Protein AF-A0A2V6LWR6-F1 (afdb_monomer_lite)

Radius of gyration: 19.32 Å; chains: 1; bounding box: 66×45×44 Å

Secondary structure (DSSP, 8-state):
------------SS-THHHHHHH--S-SS-HHHHHHHHSTT---EEEE-S-HHHHHHHHHHHHHH-GGGTTS-PPPSS-----HHHHHHHHHHHHHHHHHHHHHHHHTT---EEEEHHHHHHSHHHHHHHHHHHTT-PPPTTPPPPPPSS----SSHHHHHHHHHHHHHHSS----

pLDDT: mean 72.19, std 21.59, range [22.05, 94.31]

Foldseek 3Di:
DDPPPPCPPPPDDDPCCVVVVVVDPDDPAAPVRVVCVVPVLDAAEAEDEPPLLLQLLVVQQCVQQVVPCPPPPDGTPDDRDQDLVSSVVSSVVSVVVVVVVVVVCVSVVHDHRYHYPVVCVVCVPVVVVVVCVVSVNDDDPPDDDDPDPDDDPCDPPSVVSSVVSVVVVVPDPPDD

Structure (mmCIF, N/CA/C/O backbone):
data_AF-A0A2V6LWR6-F1
#
_entry.id   AF-A0A2V6LWR6-F1
#
loop_
_atom_site.group_PDB
_atom_site.id
_atom_site.type_symbol
_atom_site.label_atom_id
_atom_site.label_alt_id
_atom_site.label_comp_id
_atom_site.label_asym_id
_atom_site.label_entity_id
_atom_site.label_seq_id
_atom_site.pdbx_PDB_ins_code
_atom_site.Cartn_x
_atom_site.Cartn_y
_atom_site.Cartn_z
_atom_site.occupancy
_atom_site.B_iso_or_equiv
_atom_site.auth_seq_id
_atom_site.auth_comp_id
_atom_site.auth_asym_id
_atom_site.auth_atom_id
_atom_site.pdbx_PDB_model_num
ATOM 1 N N . MET A 1 1 ? -33.904 4.851 4.534 1.00 30.19 1 MET A N 1
ATOM 2 C CA . MET A 1 1 ? -33.093 3.613 4.573 1.00 30.19 1 MET A CA 1
ATOM 3 C C . MET A 1 1 ? -31.628 4.005 4.380 1.00 30.19 1 MET A C 1
ATOM 5 O O . MET A 1 1 ? -31.250 4.414 3.289 1.00 30.19 1 MET A O 1
ATOM 9 N N . ARG A 1 2 ? -30.854 4.073 5.472 1.00 24.84 2 ARG A N 1
ATOM 10 C CA . ARG A 1 2 ? -29.505 4.668 5.492 1.00 24.84 2 ARG A CA 1
ATOM 11 C C . ARG A 1 2 ? -28.523 3.751 4.753 1.00 24.84 2 ARG A C 1
ATOM 13 O O . ARG A 1 2 ? -28.304 2.621 5.176 1.00 24.84 2 ARG A O 1
ATOM 20 N N . ARG A 1 3 ? -27.968 4.229 3.636 1.00 24.16 3 ARG A N 1
ATOM 21 C CA . ARG A 1 3 ? -26.888 3.559 2.900 1.00 24.16 3 ARG A CA 1
ATOM 22 C C . ARG A 1 3 ? -25.625 3.606 3.764 1.00 24.16 3 ARG A C 1
ATOM 24 O O . ARG A 1 3 ? -24.989 4.649 3.868 1.00 24.16 3 ARG A O 1
ATOM 31 N N . ASN A 1 4 ? -25.293 2.485 4.403 1.00 23.95 4 ASN A N 1
ATOM 32 C CA . ASN A 1 4 ? -23.988 2.247 5.020 1.00 23.95 4 ASN A CA 1
ATOM 33 C C . ASN A 1 4 ? -22.945 2.098 3.905 1.00 23.95 4 ASN A C 1
ATOM 35 O O . ASN A 1 4 ? -22.565 0.992 3.526 1.00 23.95 4 ASN A O 1
ATOM 39 N N . THR A 1 5 ? -22.509 3.219 3.339 1.00 22.05 5 THR A N 1
ATOM 40 C CA . THR A 1 5 ? -21.360 3.245 2.439 1.00 22.05 5 THR A CA 1
ATOM 41 C C . THR A 1 5 ? -20.109 3.188 3.307 1.00 22.05 5 THR A C 1
ATOM 43 O O . THR A 1 5 ? -19.610 4.208 3.776 1.00 22.05 5 THR A O 1
ATOM 46 N N . LEU A 1 6 ? -19.632 1.972 3.572 1.00 24.34 6 LEU A N 1
ATOM 47 C CA . LEU A 1 6 ? -18.279 1.724 4.061 1.00 24.34 6 LEU A CA 1
ATOM 48 C C . LEU A 1 6 ? -17.300 2.216 2.989 1.00 24.34 6 LEU A C 1
ATOM 50 O O . LEU A 1 6 ? -16.943 1.485 2.068 1.00 24.34 6 LEU A O 1
ATOM 54 N N . SER A 1 7 ? -16.899 3.482 3.089 1.00 22.42 7 SER A N 1
ATOM 55 C CA . SER A 1 7 ? -15.758 4.028 2.358 1.00 22.42 7 SER A CA 1
ATOM 56 C C . SER A 1 7 ? -14.487 3.396 2.917 1.00 22.42 7 SER A C 1
ATOM 58 O O . SER A 1 7 ? -13.790 3.980 3.740 1.00 22.42 7 SER A O 1
ATOM 60 N N . ILE A 1 8 ? -14.185 2.172 2.483 1.00 28.00 8 ILE A N 1
ATOM 61 C CA . ILE A 1 8 ? -12.840 1.609 2.594 1.00 28.00 8 ILE A CA 1
ATOM 62 C C . ILE A 1 8 ? -11.998 2.391 1.587 1.00 28.00 8 ILE A C 1
ATOM 64 O O . ILE A 1 8 ? -11.953 2.082 0.395 1.00 28.00 8 ILE A O 1
ATOM 68 N N . LEU A 1 9 ? -11.410 3.488 2.062 1.00 25.48 9 LEU A N 1
ATOM 69 C CA . LEU A 1 9 ? -10.485 4.306 1.298 1.00 25.48 9 LEU A CA 1
ATOM 70 C C . LEU A 1 9 ? -9.192 3.501 1.122 1.00 25.48 9 LEU A C 1
ATOM 72 O O . LEU A 1 9 ? -8.262 3.593 1.918 1.00 25.48 9 LEU A O 1
ATOM 76 N N . LEU A 1 10 ? -9.142 2.679 0.073 1.00 27.55 10 LEU A N 1
ATOM 77 C CA . LEU A 1 10 ? -7.905 2.088 -0.420 1.00 27.55 10 LEU A CA 1
ATOM 78 C C . LEU A 1 10 ? -7.085 3.220 -1.054 1.00 27.55 10 LEU A C 1
ATOM 80 O O . LEU A 1 10 ? -7.133 3.458 -2.260 1.00 27.55 10 LEU A O 1
ATOM 84 N N . MET A 1 11 ? -6.398 3.986 -0.210 1.00 27.36 11 MET A N 1
ATOM 85 C CA . MET A 1 11 ? -5.597 5.127 -0.623 1.00 27.36 11 MET A CA 1
ATOM 86 C C . MET A 1 11 ? -4.271 4.657 -1.214 1.00 27.36 11 MET A C 1
ATOM 88 O O . MET A 1 11 ? -3.213 4.758 -0.598 1.00 27.36 11 MET A O 1
ATOM 92 N N . ILE A 1 12 ? -4.322 4.123 -2.429 1.00 33.31 12 ILE A N 1
ATOM 93 C CA . ILE A 1 12 ? -3.117 3.892 -3.214 1.00 33.31 12 ILE A CA 1
ATOM 94 C C . ILE A 1 12 ? -2.887 5.151 -4.051 1.00 33.31 12 ILE A C 1
ATOM 96 O O . ILE A 1 12 ? -3.562 5.402 -5.043 1.00 33.31 12 ILE A O 1
ATOM 100 N N . MET A 1 13 ? -1.916 5.943 -3.599 1.00 32.25 13 MET A N 1
ATOM 101 C CA . MET A 1 13 ? -1.190 6.949 -4.376 1.00 32.25 13 MET A CA 1
ATOM 102 C C . MET A 1 13 ? -1.959 8.132 -4.987 1.00 32.25 13 MET A C 1
ATOM 104 O O . MET A 1 13 ? -1.931 8.387 -6.191 1.00 32.25 13 MET A O 1
ATOM 108 N N . ARG A 1 14 ? -2.433 9.019 -4.120 1.00 27.62 14 ARG A N 1
ATOM 109 C CA . ARG A 1 14 ? -2.170 10.450 -4.333 1.00 27.62 14 ARG A CA 1
ATOM 110 C C . ARG A 1 14 ? -1.252 10.931 -3.215 1.00 27.62 14 ARG A C 1
ATOM 112 O O . ARG A 1 14 ? -1.400 10.413 -2.108 1.00 27.62 14 ARG A O 1
ATOM 119 N N . PRO A 1 15 ? -0.332 11.884 -3.455 1.00 34.59 15 PRO A N 1
ATOM 120 C CA . PRO A 1 15 ? 0.335 12.563 -2.358 1.00 34.59 15 PRO A CA 1
ATOM 121 C C . PRO A 1 15 ? -0.760 13.249 -1.541 1.00 34.59 15 PRO A C 1
ATOM 123 O O . PRO A 1 15 ? -1.332 14.261 -1.944 1.00 34.59 15 PRO A O 1
ATOM 126 N N . MET A 1 16 ? -1.112 12.642 -0.408 1.00 39.03 16 MET A N 1
ATOM 127 C CA . MET A 1 16 ? -2.104 13.197 0.504 1.00 39.03 16 MET A CA 1
ATOM 128 C C . MET A 1 16 ? -1.568 14.441 1.213 1.00 39.03 16 MET A C 1
ATOM 130 O O . MET A 1 16 ? -2.316 15.055 1.953 1.00 39.03 16 MET A O 1
ATOM 134 N N . SER A 1 17 ? -0.317 14.852 0.962 1.00 37.97 17 SER A N 1
ATOM 135 C CA . SER A 1 17 ? 0.239 16.106 1.471 1.00 37.97 17 SER A CA 1
ATOM 136 C C . SER A 1 17 ? -0.625 17.304 1.080 1.00 37.97 17 SER A C 1
ATOM 138 O O . SER A 1 17 ? -0.927 18.123 1.933 1.00 37.97 17 SER A O 1
ATOM 140 N N . ALA A 1 18 ? -1.115 17.368 -0.161 1.00 33.22 18 ALA A N 1
ATOM 141 C CA . ALA A 1 18 ? -1.921 18.500 -0.620 1.00 33.22 18 ALA A CA 1
ATOM 142 C C . ALA A 1 18 ? -3.350 18.501 -0.043 1.00 33.22 18 ALA A C 1
ATOM 144 O O . ALA A 1 18 ? -3.876 19.556 0.288 1.00 33.22 18 ALA A O 1
ATOM 145 N N . VAL A 1 19 ? -3.978 17.330 0.116 1.00 37.53 19 VAL A N 1
ATOM 146 C CA . VAL A 1 19 ? -5.352 17.234 0.656 1.00 37.53 19 VAL A CA 1
ATOM 147 C C . VAL A 1 19 ? -5.362 17.409 2.172 1.00 37.53 19 VAL A C 1
ATOM 149 O O . VAL A 1 19 ? -6.293 17.991 2.717 1.00 37.53 19 VAL A O 1
ATOM 152 N N . LEU A 1 20 ? -4.304 16.956 2.843 1.00 40.34 20 LEU A N 1
ATOM 153 C CA . LEU A 1 20 ? -4.114 17.183 4.266 1.00 40.34 20 LEU A CA 1
ATOM 154 C C . LEU A 1 20 ? -3.748 18.647 4.538 1.00 40.34 20 LEU A C 1
ATOM 156 O O . LEU A 1 20 ? -4.438 19.290 5.313 1.00 40.34 20 LEU A O 1
ATOM 160 N N . SER A 1 21 ? -2.762 19.232 3.849 1.00 40.34 21 SER A N 1
ATOM 161 C CA . SER A 1 21 ? -2.373 20.632 4.099 1.00 40.34 21 SER A CA 1
ATOM 162 C C . SER A 1 21 ? -3.499 21.642 3.862 1.00 40.34 21 SER A C 1
ATOM 164 O O . SER A 1 21 ? -3.531 22.657 4.545 1.00 40.34 21 SER A O 1
ATOM 166 N N . ILE A 1 22 ? -4.433 21.372 2.942 1.00 39.75 22 ILE A N 1
ATOM 167 C CA . ILE A 1 22 ? -5.580 22.261 2.683 1.00 39.75 22 ILE A CA 1
ATOM 168 C C . ILE A 1 22 ? -6.681 22.113 3.753 1.00 39.75 22 ILE A C 1
ATOM 170 O O . ILE A 1 22 ? -7.420 23.061 3.994 1.00 39.75 22 ILE A O 1
ATOM 174 N N . ALA A 1 23 ? -6.775 20.965 4.434 1.00 41.88 23 ALA A N 1
ATOM 175 C CA . ALA A 1 23 ? -7.727 20.743 5.530 1.00 41.88 23 ALA A CA 1
ATOM 176 C C . ALA A 1 23 ? -7.174 21.126 6.921 1.00 41.88 23 ALA A C 1
ATOM 178 O O . ALA A 1 23 ? -7.906 21.055 7.906 1.00 41.88 23 ALA A O 1
ATOM 179 N N . PHE A 1 24 ? -5.898 21.518 7.006 1.00 49.19 24 PHE A N 1
ATOM 180 C CA . PHE A 1 24 ? -5.142 21.705 8.250 1.00 49.19 24 PHE A CA 1
ATOM 181 C C . PHE A 1 24 ? -4.664 23.146 8.471 1.00 49.19 24 PHE A C 1
ATOM 183 O O . PHE A 1 24 ? -3.535 23.375 8.907 1.00 49.19 24 PHE A O 1
ATOM 190 N N . SER A 1 25 ? -5.514 24.133 8.188 1.00 37.31 25 SER A N 1
ATOM 191 C CA . SER A 1 25 ? -5.288 25.498 8.669 1.00 37.31 25 SER A CA 1
ATOM 192 C C . SER A 1 25 ? -5.912 25.681 10.056 1.00 37.31 25 SER A C 1
ATOM 194 O O . SER A 1 25 ? -7.129 25.782 10.188 1.00 37.31 25 SER A O 1
ATOM 196 N N . ASP A 1 26 ? -5.038 25.708 11.059 1.00 49.75 26 ASP A N 1
ATOM 197 C CA . ASP A 1 26 ? -5.112 26.523 12.278 1.00 49.75 26 ASP A CA 1
ATOM 198 C C . ASP A 1 26 ? -6.448 26.552 13.045 1.00 49.75 26 ASP A C 1
ATOM 200 O O . ASP A 1 26 ? -7.231 27.491 12.958 1.00 49.75 26 ASP A O 1
ATOM 204 N N . THR A 1 27 ? -6.688 25.528 13.862 1.00 48.78 27 THR A N 1
ATOM 205 C CA . THR A 1 27 ? -7.528 25.629 15.066 1.00 48.78 27 THR A CA 1
ATOM 206 C C . THR A 1 27 ? -6.969 24.655 16.103 1.00 48.78 27 THR A C 1
ATOM 208 O O . THR A 1 27 ? -6.487 23.591 15.732 1.00 48.78 27 THR A O 1
ATOM 211 N N . GLY A 1 28 ? -7.004 24.989 17.398 1.00 57.84 28 GLY A N 1
ATOM 212 C CA . GLY A 1 28 ? -6.447 24.191 18.511 1.00 57.84 28 GLY A CA 1
ATOM 213 C C . GLY A 1 28 ? -7.095 22.816 18.766 1.00 57.84 28 GLY A C 1
ATOM 214 O O . GLY A 1 28 ? -7.131 22.355 19.901 1.00 57.84 28 GLY A O 1
ATOM 215 N N . THR A 1 29 ? -7.638 22.179 17.730 1.00 62.50 29 THR A N 1
ATOM 216 C CA . THR A 1 29 ? -8.262 20.854 17.715 1.00 62.50 29 THR A CA 1
ATOM 217 C C . THR A 1 29 ? -7.277 19.860 17.100 1.00 62.50 29 THR A C 1
ATOM 219 O O . THR A 1 29 ? -6.710 20.136 16.045 1.00 62.50 29 THR A O 1
ATOM 222 N N . SER A 1 30 ? -7.043 18.710 17.740 1.00 79.75 30 SER A N 1
ATOM 223 C CA . SER A 1 30 ? -6.083 17.732 17.213 1.00 79.75 30 SER A CA 1
ATOM 224 C C . SER A 1 30 ? -6.568 17.130 15.881 1.00 79.75 30 SER A C 1
ATOM 226 O O . SER A 1 30 ? -7.773 16.968 15.676 1.00 79.75 30 SER A O 1
ATOM 228 N N . ASP A 1 31 ? -5.648 16.740 14.982 1.00 77.56 31 ASP A N 1
ATOM 229 C CA . ASP A 1 31 ? -5.970 16.048 13.712 1.00 77.56 31 ASP A CA 1
ATOM 230 C C . ASP A 1 31 ? -6.962 14.886 13.922 1.00 77.56 31 ASP A C 1
ATOM 232 O O . ASP A 1 31 ? -7.849 14.629 13.105 1.00 77.56 31 ASP A O 1
ATOM 236 N N . LEU A 1 32 ? -6.809 14.172 15.040 1.00 81.75 32 LEU A N 1
ATOM 237 C CA . LEU A 1 32 ? -7.648 13.040 15.407 1.00 81.75 32 LEU A CA 1
ATOM 238 C C . LEU A 1 32 ? -9.083 13.460 15.742 1.00 81.75 32 LEU A C 1
ATOM 240 O O . LEU A 1 32 ? -10.018 12.746 15.379 1.00 81.75 32 LEU A O 1
ATOM 244 N N . ASP A 1 33 ? -9.268 14.598 16.406 1.00 83.06 33 ASP A N 1
ATOM 245 C CA . ASP A 1 33 ? -10.590 15.110 16.768 1.00 83.06 33 ASP A CA 1
ATOM 246 C C . ASP A 1 33 ? -11.362 15.550 15.522 1.00 83.06 33 ASP A C 1
ATOM 248 O O . ASP A 1 33 ? -12.532 15.198 15.366 1.00 83.06 33 ASP A O 1
ATOM 252 N N . LEU A 1 34 ? -10.692 16.213 14.573 1.00 83.88 34 LEU A N 1
ATOM 253 C CA . LEU A 1 34 ? -11.282 16.547 13.271 1.00 83.88 34 LEU A CA 1
ATOM 254 C C . LEU A 1 34 ? -11.754 15.288 12.532 1.00 83.88 34 LEU A C 1
ATOM 256 O O . LEU A 1 34 ? -12.889 15.220 12.053 1.00 83.88 34 LEU A O 1
ATOM 260 N N . LEU A 1 35 ? -10.906 14.258 12.481 1.00 83.06 35 LEU A N 1
ATOM 261 C CA . LEU A 1 35 ? -11.240 13.000 11.819 1.00 83.06 35 LEU A CA 1
ATOM 262 C C . LEU A 1 35 ? -12.372 12.245 12.530 1.00 83.06 35 LEU A C 1
ATOM 264 O O . LEU A 1 35 ? -13.233 11.670 11.865 1.00 83.06 35 LEU A O 1
ATOM 268 N N . ARG A 1 36 ? -12.411 12.256 13.866 1.00 84.38 36 ARG A N 1
ATOM 269 C CA . ARG A 1 36 ? -13.486 11.628 14.652 1.00 84.38 36 ARG A CA 1
ATOM 270 C C . ARG A 1 36 ? -14.818 12.358 14.511 1.00 84.38 36 ARG A C 1
ATOM 272 O O . ARG A 1 36 ? -15.851 11.692 14.456 1.00 84.38 36 ARG A O 1
ATOM 279 N N . ASN A 1 37 ? -14.793 13.684 14.397 1.00 82.69 37 ASN A N 1
ATOM 280 C CA . ASN A 1 37 ? -15.986 14.490 14.138 1.00 82.69 37 ASN A CA 1
ATOM 281 C C . ASN A 1 37 ? -16.581 14.177 12.758 1.00 82.69 37 ASN A C 1
ATOM 283 O O . ASN A 1 37 ? -17.796 14.041 12.625 1.00 82.69 37 ASN A O 1
ATOM 287 N N . ALA A 1 38 ? -15.731 14.007 11.741 1.00 83.12 38 ALA A N 1
ATOM 288 C CA . ALA A 1 38 ? -16.169 13.647 10.393 1.00 83.12 38 ALA A CA 1
ATOM 289 C C . ALA A 1 38 ? -16.616 12.176 10.274 1.00 83.12 38 ALA A C 1
ATOM 291 O O . ALA A 1 38 ? -17.560 11.869 9.543 1.00 83.12 38 ALA A O 1
ATOM 292 N N . PHE A 1 39 ? -15.957 11.263 10.994 1.00 82.62 39 PHE A N 1
ATOM 293 C CA . PHE A 1 39 ? -16.193 9.821 10.914 1.00 82.62 39 PHE A CA 1
ATOM 294 C C . PHE A 1 39 ? -16.457 9.217 12.302 1.00 82.62 39 PHE A C 1
ATOM 296 O O . PHE A 1 39 ? -15.548 8.679 12.944 1.00 82.62 39 PHE A O 1
ATOM 303 N N . PRO A 1 40 ? -17.718 9.233 12.768 1.00 74.94 40 PRO A N 1
ATOM 304 C CA . PRO A 1 40 ? -18.092 8.579 14.014 1.00 74.94 40 PRO A CA 1
ATOM 305 C C . PRO A 1 40 ? -17.797 7.072 13.936 1.00 74.94 40 PRO A C 1
ATOM 307 O O . PRO A 1 40 ? -18.357 6.370 13.090 1.00 74.94 40 PRO A O 1
ATOM 310 N N . ARG A 1 41 ? -16.946 6.567 14.844 1.00 84.69 41 ARG A N 1
ATOM 311 C CA . ARG A 1 41 ? -16.349 5.205 14.852 1.00 84.69 41 ARG A CA 1
ATOM 312 C C . ARG A 1 41 ? -15.200 4.991 13.858 1.00 84.69 41 ARG A C 1
ATOM 314 O O . ARG A 1 41 ? -15.030 3.895 13.331 1.00 84.69 41 ARG A O 1
ATOM 321 N N . LEU A 1 42 ? -14.400 6.026 13.617 1.00 86.50 42 LEU A N 1
ATOM 322 C CA . LEU A 1 42 ? -13.168 5.915 12.845 1.00 86.50 42 LEU A CA 1
ATOM 323 C C . LEU A 1 42 ? -12.247 4.820 13.398 1.00 86.50 42 LEU A C 1
ATOM 325 O O . LEU A 1 42 ? -11.856 4.840 14.566 1.00 86.50 42 LEU A O 1
ATOM 329 N N . GLN A 1 43 ? -11.858 3.906 12.519 1.00 89.94 43 GLN A N 1
ATOM 330 C CA . GLN A 1 43 ? -10.821 2.915 12.759 1.00 89.94 43 GLN A CA 1
ATOM 331 C C . GLN A 1 43 ? -9.847 2.943 11.587 1.00 89.94 43 GLN A C 1
ATOM 333 O O . GLN A 1 43 ? -10.245 3.155 10.441 1.00 89.94 43 GLN A O 1
ATOM 338 N N . PHE A 1 44 ? -8.568 2.722 11.873 1.00 91.31 44 PHE A N 1
ATOM 339 C CA . PHE A 1 44 ? -7.520 2.771 10.865 1.00 91.31 44 PHE A CA 1
ATOM 340 C C . PHE A 1 44 ? -7.076 1.362 10.498 1.00 91.31 44 PHE A C 1
ATOM 342 O O . PHE A 1 44 ? -6.695 0.574 11.360 1.00 91.31 44 PHE A O 1
ATOM 349 N N . VAL A 1 45 ? -7.094 1.072 9.201 1.00 91.81 45 VAL A N 1
ATOM 350 C CA . VAL A 1 45 ? -6.510 -0.133 8.614 1.00 91.81 45 VAL A CA 1
ATOM 351 C C . VAL A 1 45 ? -5.383 0.320 7.699 1.00 91.81 45 VAL A C 1
ATOM 353 O O . VAL A 1 45 ? -5.606 1.122 6.794 1.00 91.81 45 VAL A O 1
ATOM 356 N N . HIS A 1 46 ? -4.172 -0.175 7.933 1.00 91.12 46 HIS A N 1
ATOM 357 C CA . HIS A 1 46 ? -2.987 0.212 7.178 1.00 91.12 46 HIS A CA 1
ATOM 358 C C . HIS A 1 46 ? -2.415 -0.994 6.431 1.00 91.12 46 HIS A C 1
ATOM 360 O O . HIS A 1 46 ? -1.864 -1.917 7.033 1.00 91.12 46 HIS A O 1
ATOM 366 N N . VAL A 1 47 ? -2.537 -0.973 5.103 1.00 88.75 47 VAL A N 1
ATOM 367 C CA . VAL A 1 47 ? -1.922 -1.973 4.226 1.00 88.75 47 VAL A CA 1
ATOM 368 C C . VAL A 1 47 ? -0.517 -1.512 3.865 1.00 88.75 47 VAL A C 1
ATOM 370 O O . VAL A 1 47 ? -0.345 -0.444 3.282 1.00 88.75 47 VAL A O 1
ATOM 373 N N . PHE A 1 48 ? 0.480 -2.337 4.161 1.00 86.56 48 PHE A N 1
ATOM 374 C CA . PHE A 1 48 ? 1.868 -2.084 3.799 1.00 86.56 48 PHE A CA 1
ATOM 375 C C . PHE A 1 48 ? 2.437 -3.268 3.023 1.00 86.56 48 PHE A C 1
ATOM 377 O O . PHE A 1 48 ? 1.967 -4.400 3.131 1.00 86.56 48 PHE A O 1
ATOM 384 N N . ARG A 1 49 ? 3.462 -3.006 2.215 1.00 86.56 49 ARG A N 1
ATOM 385 C CA . ARG A 1 49 ? 4.116 -4.018 1.386 1.00 86.56 49 ARG A CA 1
ATOM 386 C C . ARG A 1 49 ? 5.557 -4.195 1.831 1.00 86.56 49 ARG A C 1
ATOM 388 O O . ARG A 1 49 ? 6.247 -3.195 2.041 1.00 86.56 49 ARG A O 1
ATOM 395 N N . ARG A 1 50 ? 6.014 -5.439 1.986 1.00 88.31 50 ARG A N 1
ATOM 396 C CA . ARG A 1 50 ? 7.399 -5.714 2.405 1.00 88.31 50 ARG A CA 1
ATOM 397 C C . ARG A 1 50 ? 8.368 -5.639 1.237 1.00 88.31 50 ARG A C 1
ATOM 399 O O . ARG A 1 50 ? 9.442 -5.064 1.389 1.00 88.31 50 ARG A O 1
ATOM 406 N N . ASN A 1 51 ? 7.987 -6.158 0.069 1.00 87.00 51 ASN A N 1
ATOM 407 C CA . ASN A 1 51 ? 8.834 -6.048 -1.115 1.00 87.00 51 ASN A CA 1
ATOM 408 C C . ASN A 1 51 ? 8.677 -4.655 -1.761 1.00 87.00 51 ASN A C 1
ATOM 410 O O . ASN A 1 51 ? 7.780 -4.420 -2.579 1.00 87.00 51 ASN A O 1
ATOM 414 N N . LYS A 1 52 ? 9.568 -3.732 -1.373 1.00 88.06 52 LYS A N 1
ATOM 415 C CA . LYS A 1 52 ? 9.589 -2.338 -1.848 1.00 88.06 52 LYS A CA 1
ATOM 416 C C . LYS A 1 52 ? 9.934 -2.223 -3.330 1.00 88.06 52 LYS A C 1
ATOM 418 O O . LYS A 1 52 ? 9.357 -1.389 -4.022 1.00 88.06 52 LYS A O 1
ATOM 423 N N . LEU A 1 53 ? 10.803 -3.096 -3.840 1.00 89.69 53 LEU A N 1
ATOM 424 C CA . LEU A 1 53 ? 11.165 -3.110 -5.255 1.00 89.69 53 LEU A CA 1
ATOM 425 C C . LEU A 1 53 ? 9.966 -3.486 -6.127 1.00 89.69 53 LEU A C 1
ATOM 427 O O . LEU A 1 53 ? 9.608 -2.746 -7.040 1.00 89.69 53 LEU A O 1
ATOM 431 N N . ARG A 1 54 ? 9.242 -4.554 -5.783 1.00 84.69 54 ARG A N 1
ATOM 432 C CA . ARG A 1 54 ? 8.000 -4.918 -6.482 1.00 84.69 54 ARG A CA 1
ATOM 433 C C . ARG A 1 54 ? 6.903 -3.868 -6.339 1.00 84.69 54 ARG A C 1
ATOM 435 O O . ARG A 1 54 ? 6.084 -3.725 -7.248 1.00 84.69 54 ARG A O 1
ATOM 442 N N . GLN A 1 55 ? 6.866 -3.135 -5.226 1.00 85.38 55 GLN A N 1
ATOM 443 C CA . GLN A 1 55 ? 5.977 -1.982 -5.075 1.00 85.38 55 GLN A CA 1
ATOM 444 C C . GLN A 1 55 ? 6.321 -0.884 -6.087 1.00 85.38 55 GLN A C 1
ATOM 446 O O . GLN A 1 55 ? 5.440 -0.436 -6.820 1.00 85.38 55 GLN A O 1
ATOM 451 N N . ALA A 1 56 ? 7.595 -0.503 -6.169 1.00 87.19 56 ALA A N 1
ATOM 452 C CA . ALA A 1 56 ? 8.076 0.521 -7.086 1.00 87.19 56 ALA A CA 1
ATOM 453 C C . ALA A 1 56 ? 7.914 0.120 -8.558 1.00 87.19 56 ALA A C 1
ATOM 455 O O . ALA A 1 56 ? 7.468 0.930 -9.362 1.00 87.19 56 ALA A O 1
ATOM 456 N N . LEU A 1 57 ? 8.178 -1.140 -8.909 1.00 86.25 57 LEU A N 1
ATOM 457 C CA . LEU A 1 57 ? 7.966 -1.674 -10.258 1.00 86.25 57 LEU A CA 1
ATOM 458 C C . LEU A 1 57 ? 6.492 -1.616 -10.672 1.00 86.25 57 LEU A C 1
ATOM 460 O O . LEU A 1 57 ? 6.160 -1.176 -11.772 1.00 86.25 57 LEU A O 1
ATOM 464 N N . SER A 1 58 ? 5.590 -2.025 -9.775 1.00 80.94 58 SER A N 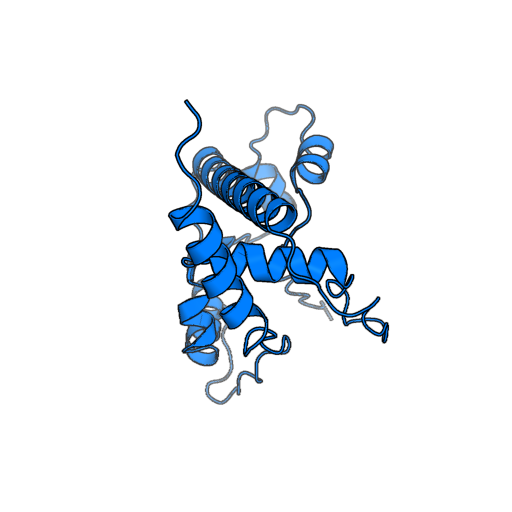1
ATOM 465 C CA . SER A 1 58 ? 4.146 -1.919 -10.002 1.00 80.94 58 SER A CA 1
ATOM 466 C C . SER A 1 58 ? 3.718 -0.464 -10.200 1.00 80.94 58 SER A C 1
ATOM 468 O O . SER A 1 58 ? 2.900 -0.173 -11.070 1.00 80.94 58 SER A O 1
ATOM 470 N N . LYS A 1 59 ? 4.285 0.447 -9.406 1.00 82.56 59 LYS A N 1
ATOM 471 C CA . LYS A 1 59 ? 4.031 1.884 -9.485 1.00 82.56 59 LYS A CA 1
ATOM 472 C C . LYS A 1 59 ? 4.524 2.481 -10.804 1.00 82.56 59 LYS A C 1
ATOM 474 O O . LYS A 1 59 ? 3.752 3.160 -11.472 1.00 82.56 59 LYS A O 1
ATOM 479 N N . ALA A 1 60 ? 5.756 2.180 -11.210 1.00 85.12 60 ALA A N 1
ATOM 480 C CA . ALA A 1 60 ? 6.345 2.638 -12.465 1.00 85.12 60 ALA A CA 1
ATOM 481 C C . ALA A 1 60 ? 5.490 2.220 -13.671 1.00 85.12 60 ALA A C 1
ATOM 483 O O . ALA A 1 60 ? 5.172 3.041 -14.528 1.00 85.12 60 ALA A O 1
ATOM 484 N N . ARG A 1 61 ? 5.022 0.965 -13.691 1.00 79.62 61 ARG A N 1
ATOM 485 C CA . ARG A 1 61 ? 4.104 0.474 -14.729 1.00 79.62 61 ARG A CA 1
ATOM 486 C C . ARG A 1 61 ? 2.786 1.239 -14.749 1.00 79.62 61 ARG A C 1
ATOM 488 O O . ARG A 1 61 ? 2.320 1.632 -15.817 1.00 79.62 61 ARG A O 1
ATOM 495 N N . ALA A 1 62 ? 2.180 1.453 -13.587 1.00 77.69 62 ALA A N 1
ATOM 496 C CA . ALA A 1 62 ? 0.908 2.158 -13.493 1.00 77.69 62 ALA A CA 1
ATOM 497 C C . ALA A 1 62 ? 1.036 3.641 -13.895 1.00 77.69 62 ALA A C 1
ATOM 499 O O . ALA A 1 62 ? 0.140 4.170 -14.547 1.00 77.69 62 ALA A O 1
ATOM 500 N N . VAL A 1 63 ? 2.161 4.298 -13.579 1.00 80.62 63 VAL A N 1
ATOM 501 C CA . VAL A 1 63 ? 2.486 5.661 -14.047 1.00 80.62 63 VAL A CA 1
ATOM 502 C C . VAL A 1 63 ? 2.546 5.731 -15.575 1.00 80.62 63 VAL A C 1
ATOM 504 O O . VAL A 1 63 ? 1.988 6.656 -16.153 1.00 80.62 63 VAL A O 1
ATOM 507 N N . GLN A 1 64 ? 3.171 4.752 -16.234 1.00 77.06 64 GLN A N 1
ATOM 508 C CA . GLN A 1 64 ? 3.302 4.746 -17.697 1.00 77.06 64 GLN A CA 1
ATOM 509 C C . GLN A 1 64 ? 1.990 4.430 -18.424 1.00 77.06 64 GLN A C 1
ATOM 511 O O . GLN A 1 64 ? 1.711 4.982 -19.480 1.00 77.06 64 GLN A O 1
ATOM 516 N N . THR A 1 65 ? 1.187 3.526 -17.868 1.00 69.44 65 THR A N 1
ATOM 517 C CA . THR A 1 65 ? 0.017 2.966 -18.565 1.00 69.44 65 THR A CA 1
ATOM 518 C C . THR A 1 65 ? -1.291 3.698 -18.262 1.00 69.44 65 THR A C 1
ATOM 520 O O . THR A 1 65 ? -2.315 3.386 -18.870 1.00 69.44 65 THR A O 1
ATOM 523 N N . ASP A 1 66 ? -1.271 4.644 -17.315 1.00 64.75 66 ASP A N 1
ATOM 524 C CA . ASP A 1 66 ? -2.451 5.310 -16.736 1.00 64.75 66 ASP A CA 1
ATOM 525 C C . ASP A 1 66 ? -3.499 4.311 -16.1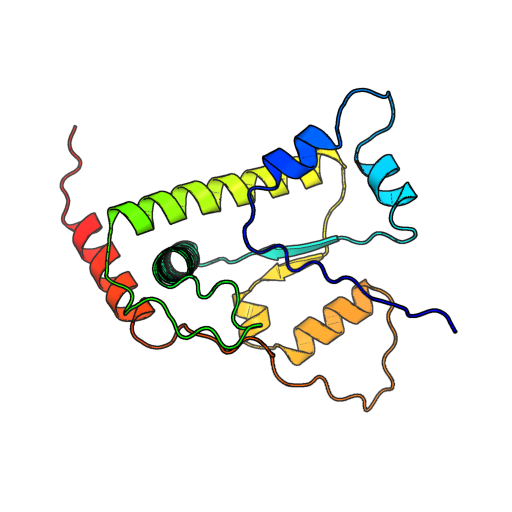83 1.00 64.75 66 ASP A C 1
ATOM 527 O O . ASP A 1 66 ? -4.665 4.637 -15.953 1.00 64.75 66 ASP A O 1
ATOM 531 N N . LEU A 1 67 ? -3.082 3.064 -15.911 1.00 57.84 67 LEU A N 1
ATOM 532 C CA . LEU A 1 67 ? -3.943 1.969 -15.437 1.00 57.84 67 LEU A CA 1
ATOM 533 C C . LEU A 1 67 ? -4.340 2.089 -13.957 1.00 57.84 67 LEU A C 1
ATOM 535 O O . LEU A 1 67 ? -4.864 1.143 -13.370 1.00 57.84 67 LEU A O 1
ATOM 539 N N . TRP A 1 68 ? -4.180 3.263 -13.345 1.00 51.31 68 TRP A N 1
ATOM 540 C CA . TRP A 1 68 ? -4.748 3.559 -12.025 1.00 51.31 68 TRP A CA 1
ATOM 541 C C . TRP A 1 68 ? -6.287 3.530 -12.035 1.00 51.31 68 TRP A C 1
ATOM 543 O O . TRP A 1 68 ? -6.911 3.403 -10.982 1.00 51.31 68 TRP A O 1
ATOM 553 N N . LYS A 1 69 ? -6.910 3.656 -13.219 1.00 45.75 69 LYS A N 1
ATOM 554 C CA . LYS A 1 69 ? -8.360 3.807 -13.407 1.00 45.75 69 LYS A CA 1
ATOM 555 C C . LYS A 1 69 ? -8.944 2.769 -14.372 1.00 45.75 69 LYS A C 1
ATOM 557 O O . LYS A 1 69 ? -9.515 3.121 -15.397 1.00 45.75 69 LYS A O 1
ATOM 562 N N . VAL A 1 70 ? -8.915 1.484 -14.019 1.00 44.84 70 VAL A N 1
ATOM 563 C CA . VAL A 1 70 ? -9.643 0.429 -14.772 1.00 44.84 70 VAL A CA 1
ATOM 564 C C . VAL A 1 70 ? -11.167 0.471 -14.506 1.00 44.84 70 VAL A C 1
ATOM 566 O O . VAL A 1 70 ? -11.857 -0.536 -14.599 1.00 44.84 70 VAL A O 1
ATOM 569 N N . LYS A 1 71 ? -11.725 1.636 -14.140 1.00 44.28 71 LYS A N 1
ATOM 570 C CA . LYS A 1 71 ? -13.175 1.820 -13.957 1.00 44.28 71 LYS A CA 1
ATOM 571 C C . LYS A 1 71 ? -13.906 2.305 -15.216 1.00 44.28 71 LYS A C 1
ATOM 573 O O . LYS A 1 71 ? -15.104 2.083 -15.293 1.00 44.28 71 LYS A O 1
ATOM 578 N N . ASP A 1 72 ? -13.209 2.870 -16.207 1.00 44.19 72 ASP A N 1
ATOM 579 C CA . ASP A 1 72 ? -13.859 3.602 -17.316 1.00 44.19 72 ASP A CA 1
ATOM 580 C C . ASP A 1 72 ? -13.613 3.015 -18.718 1.00 44.19 72 ASP A C 1
ATOM 582 O O . ASP A 1 72 ? -13.634 3.745 -19.706 1.00 44.19 72 ASP A O 1
ATOM 586 N N . GLY A 1 73 ? -13.327 1.714 -18.847 1.00 46.91 73 GLY A N 1
ATOM 587 C CA . GLY A 1 73 ? -13.166 1.091 -20.173 1.00 46.91 73 GLY A CA 1
ATOM 588 C C . GLY A 1 73 ? -12.012 1.661 -21.016 1.00 46.91 73 GLY A C 1
ATOM 589 O O . GLY A 1 73 ? -11.955 1.428 -22.221 1.00 46.91 73 GLY A O 1
ATOM 590 N N . ARG A 1 74 ? -11.084 2.410 -20.402 1.00 46.09 74 ARG A N 1
ATOM 591 C CA . ARG A 1 74 ? -9.885 2.925 -21.070 1.00 46.09 74 ARG A CA 1
ATOM 592 C C . ARG A 1 74 ? -8.849 1.811 -21.177 1.00 46.09 74 ARG A C 1
ATOM 594 O O . ARG A 1 74 ? -8.356 1.312 -20.167 1.00 46.09 74 ARG A O 1
ATOM 601 N N . THR A 1 75 ? -8.523 1.434 -22.405 1.00 51.19 75 THR A N 1
ATOM 602 C CA . THR A 1 75 ? -7.372 0.595 -22.741 1.00 51.19 75 THR A CA 1
ATOM 603 C C . THR A 1 75 ? -6.074 1.284 -22.311 1.00 51.19 75 THR A C 1
ATOM 605 O O . THR A 1 75 ? -5.970 2.512 -22.357 1.00 51.19 75 THR A O 1
ATOM 608 N N . ALA A 1 76 ? -5.093 0.493 -21.864 1.00 56.06 76 ALA A N 1
ATOM 609 C CA . ALA A 1 76 ? -3.777 0.981 -21.456 1.00 56.06 76 ALA A CA 1
ATOM 610 C C . ALA A 1 76 ? -3.177 1.899 -22.534 1.00 56.06 76 ALA A C 1
ATOM 612 O O . ALA A 1 76 ? -3.185 1.554 -23.718 1.00 56.06 76 ALA A O 1
ATOM 613 N N . ARG A 1 77 ? -2.641 3.060 -22.137 1.00 57.34 77 ARG A N 1
ATOM 614 C CA . ARG A 1 77 ? -1.922 3.955 -23.057 1.00 57.34 77 ARG A CA 1
ATOM 615 C C . ARG A 1 77 ? -0.517 3.399 -23.327 1.00 57.34 77 ARG A C 1
ATOM 617 O O . ARG A 1 77 ? 0.467 3.916 -22.820 1.00 57.34 77 ARG A O 1
ATOM 624 N N . GLY A 1 78 ? -0.443 2.330 -24.118 1.00 63.88 78 GLY A N 1
ATOM 625 C CA . GLY A 1 78 ? 0.808 1.711 -24.562 1.00 63.88 78 GLY A CA 1
ATOM 626 C C . GLY A 1 78 ? 1.379 0.646 -23.621 1.00 63.88 78 GLY A C 1
ATOM 627 O O . GLY A 1 78 ? 0.913 0.445 -22.498 1.00 63.88 78 GLY A O 1
ATOM 628 N N . GLU A 1 79 ? 2.390 -0.068 -24.118 1.00 74.88 79 GLU A N 1
ATOM 629 C CA . GLU A 1 79 ? 3.099 -1.101 -23.364 1.00 74.88 79 GLU A CA 1
ATOM 630 C C . GLU A 1 79 ? 4.112 -0.474 -22.393 1.00 74.88 79 GLU A C 1
ATOM 632 O O . GLU A 1 79 ? 4.907 0.379 -22.804 1.00 74.88 79 GLU A O 1
ATOM 637 N N . PRO A 1 80 ? 4.121 -0.886 -21.113 1.00 81.44 80 PRO A N 1
ATOM 638 C CA . PRO A 1 80 ? 5.086 -0.383 -20.147 1.00 81.44 80 PRO A CA 1
ATOM 639 C C . PRO A 1 80 ? 6.509 -0.816 -20.528 1.00 81.44 80 PRO A C 1
ATOM 641 O O . PRO A 1 80 ? 6.742 -1.970 -20.886 1.00 81.44 80 PRO A O 1
ATOM 644 N N . ARG A 1 81 ? 7.476 0.094 -20.396 1.00 87.56 81 ARG A N 1
ATOM 645 C CA . ARG A 1 81 ? 8.897 -0.119 -20.700 1.00 87.56 81 ARG A CA 1
ATOM 646 C C . ARG A 1 81 ? 9.757 -0.026 -19.448 1.00 87.56 81 ARG A C 1
ATOM 648 O O . ARG A 1 81 ? 9.468 0.752 -18.538 1.00 87.56 81 ARG A O 1
ATOM 655 N N . PHE A 1 82 ? 10.824 -0.821 -19.421 1.00 89.19 82 PHE A N 1
ATOM 656 C CA . PHE A 1 82 ? 11.796 -0.778 -18.336 1.00 89.19 82 PHE A CA 1
ATOM 657 C C . PHE A 1 82 ? 12.506 0.579 -18.329 1.00 89.19 82 PHE A C 1
ATOM 659 O O . PHE A 1 82 ? 13.104 0.967 -19.331 1.00 89.19 82 PHE A O 1
ATOM 666 N N . ASP A 1 83 ? 12.436 1.268 -17.195 1.00 90.44 83 ASP A N 1
ATOM 667 C CA . ASP A 1 83 ? 13.045 2.576 -16.965 1.00 90.44 83 ASP A CA 1
ATOM 668 C C . ASP A 1 83 ? 13.636 2.582 -15.539 1.00 90.44 83 ASP A C 1
ATOM 670 O O . ASP A 1 83 ? 12.881 2.677 -14.561 1.00 90.44 83 ASP A O 1
ATOM 674 N N . PRO A 1 84 ? 14.964 2.421 -15.386 1.00 91.62 84 PRO A N 1
ATOM 675 C CA . PRO A 1 84 ? 15.600 2.293 -14.077 1.00 91.62 84 PRO A CA 1
ATOM 676 C C . PRO A 1 84 ? 15.539 3.589 -13.255 1.00 91.62 84 PRO A C 1
ATOM 678 O O . PRO A 1 84 ? 15.516 3.524 -12.023 1.00 91.62 84 PRO A O 1
ATOM 681 N N . GLU A 1 85 ? 15.468 4.755 -13.899 1.00 92.25 85 GLU A N 1
ATOM 682 C CA . GLU A 1 85 ? 15.357 6.052 -13.227 1.00 92.25 85 GLU A CA 1
ATOM 683 C C . GLU A 1 85 ? 13.943 6.261 -12.679 1.00 92.25 85 GLU A C 1
ATOM 685 O O . GLU A 1 85 ? 13.756 6.697 -11.540 1.00 92.25 85 GLU A O 1
ATOM 690 N N . LEU A 1 86 ? 12.914 5.901 -13.453 1.00 88.38 86 LEU A N 1
ATOM 691 C CA . LEU A 1 86 ? 11.534 5.896 -12.972 1.00 88.38 86 LEU A CA 1
ATOM 692 C C . LEU A 1 86 ? 11.341 4.914 -11.813 1.00 88.38 86 LEU A C 1
ATOM 694 O O . LEU A 1 86 ? 10.661 5.256 -10.845 1.00 88.38 86 LEU A O 1
ATOM 698 N N . ILE A 1 87 ? 11.937 3.722 -11.880 1.00 90.12 87 ILE A N 1
ATOM 699 C CA . ILE A 1 87 ? 11.870 2.738 -10.790 1.00 90.12 87 ILE A CA 1
ATOM 700 C C . ILE A 1 87 ? 12.525 3.297 -9.520 1.00 90.12 87 ILE A C 1
ATOM 702 O O . ILE A 1 87 ? 11.944 3.187 -8.439 1.00 90.12 87 ILE A O 1
ATOM 706 N N . GLU A 1 88 ? 13.683 3.953 -9.634 1.00 92.62 88 GLU A N 1
ATOM 707 C CA . GLU A 1 88 ? 14.359 4.570 -8.488 1.00 92.62 88 GLU A CA 1
ATOM 708 C C . GLU A 1 88 ? 13.544 5.721 -7.879 1.00 92.62 88 GLU A C 1
ATOM 710 O O . GLU A 1 88 ? 13.387 5.792 -6.657 1.00 92.62 88 GLU A O 1
ATOM 715 N N . ARG A 1 89 ? 12.949 6.585 -8.710 1.00 90.31 89 ARG A N 1
ATOM 716 C CA . ARG A 1 89 ? 12.007 7.612 -8.232 1.00 90.31 89 ARG A CA 1
ATOM 717 C C . ARG A 1 89 ? 10.826 6.981 -7.498 1.00 90.31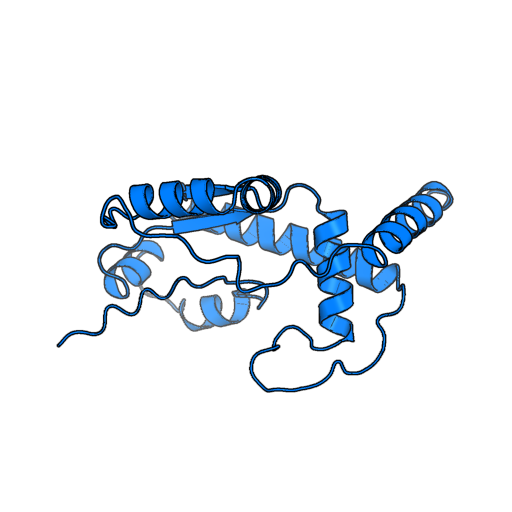 89 ARG A C 1
ATOM 719 O O . ARG A 1 89 ? 10.493 7.391 -6.391 1.00 90.31 89 ARG A O 1
ATOM 726 N N . CYS A 1 90 ? 10.246 5.920 -8.058 1.00 87.19 90 CYS A N 1
ATOM 727 C CA . CYS A 1 90 ? 9.143 5.196 -7.431 1.00 87.19 90 CYS A CA 1
ATOM 728 C C . CYS A 1 90 ? 9.532 4.564 -6.083 1.00 87.19 90 CYS A C 1
ATOM 730 O O . CYS A 1 90 ? 8.686 4.513 -5.186 1.00 87.19 90 CYS A O 1
ATOM 732 N N . LEU A 1 91 ? 10.778 4.101 -5.921 1.00 89.44 91 LEU A N 1
ATOM 733 C CA . LEU A 1 91 ? 11.317 3.616 -4.644 1.00 89.44 91 LEU A CA 1
ATOM 734 C C . LEU A 1 91 ? 11.385 4.741 -3.606 1.00 89.44 91 LEU A C 1
ATOM 736 O O . LEU A 1 91 ? 10.823 4.584 -2.520 1.00 89.44 91 LEU A O 1
ATOM 740 N N . LYS A 1 92 ? 12.016 5.871 -3.956 1.00 90.69 92 LYS A N 1
ATOM 741 C CA . LYS A 1 92 ? 12.152 7.046 -3.076 1.00 90.69 92 LYS A CA 1
ATOM 742 C C . LYS A 1 92 ? 10.784 7.548 -2.623 1.00 90.69 92 LYS A C 1
ATOM 744 O O . LYS A 1 92 ? 10.510 7.599 -1.427 1.00 90.69 92 LYS A O 1
ATOM 749 N N . GLU A 1 93 ? 9.875 7.761 -3.570 1.00 86.81 93 GLU A N 1
ATOM 750 C CA . GLU A 1 93 ? 8.513 8.196 -3.266 1.00 86.81 93 GLU A CA 1
ATOM 751 C C . GLU A 1 93 ? 7.761 7.185 -2.386 1.00 86.81 93 GLU A C 1
ATOM 753 O O . GLU A 1 93 ? 7.006 7.577 -1.503 1.00 86.81 93 GLU A O 1
ATOM 758 N N . SER A 1 94 ? 7.926 5.874 -2.608 1.00 83.94 94 SER A N 1
ATOM 759 C CA . SER A 1 94 ? 7.247 4.862 -1.781 1.00 83.94 94 SER A CA 1
ATOM 760 C C . SER A 1 94 ? 7.748 4.882 -0.334 1.00 83.94 94 SER A C 1
ATOM 762 O O . SER A 1 94 ? 6.938 4.769 0.586 1.00 83.94 94 SER A O 1
ATOM 764 N N . ALA A 1 95 ? 9.056 5.069 -0.132 1.00 86.94 95 ALA A N 1
ATOM 765 C CA . ALA A 1 95 ? 9.652 5.200 1.195 1.00 86.94 95 ALA A CA 1
ATOM 766 C C . ALA A 1 95 ? 9.194 6.486 1.908 1.00 86.94 95 ALA A C 1
ATOM 768 O O . ALA A 1 95 ? 8.855 6.456 3.091 1.00 86.94 95 ALA A O 1
ATOM 769 N N . GLU A 1 96 ? 9.113 7.605 1.185 1.00 85.94 96 GLU A N 1
ATOM 770 C CA . GLU A 1 96 ? 8.595 8.870 1.718 1.00 85.94 96 GLU A CA 1
ATOM 771 C C . GLU A 1 96 ? 7.134 8.751 2.157 1.00 85.94 96 GLU A C 1
ATOM 773 O O . GLU A 1 96 ? 6.787 9.171 3.260 1.00 85.94 96 GLU A O 1
ATOM 778 N N . GLN A 1 97 ? 6.278 8.131 1.338 1.00 83.50 97 GLN A N 1
ATOM 779 C CA . GLN A 1 97 ? 4.873 7.917 1.698 1.00 83.50 97 GLN A CA 1
ATOM 780 C C . GLN A 1 97 ? 4.730 7.032 2.940 1.00 83.50 97 GLN A C 1
ATOM 782 O O . GLN A 1 97 ? 3.904 7.312 3.806 1.00 83.50 97 GLN A O 1
ATOM 787 N N . GLU A 1 98 ? 5.547 5.987 3.067 1.00 86.44 98 GLU A N 1
ATOM 788 C CA . GLU A 1 98 ? 5.550 5.139 4.260 1.00 86.44 98 GLU A CA 1
ATOM 789 C C . GLU A 1 98 ? 5.957 5.920 5.514 1.00 86.44 98 GLU A C 1
ATOM 791 O O . GLU A 1 98 ? 5.298 5.797 6.548 1.00 86.44 98 GLU A O 1
ATOM 796 N N . LYS A 1 99 ? 6.974 6.784 5.414 1.00 87.25 99 LYS A N 1
ATOM 797 C CA . LYS A 1 99 ? 7.384 7.670 6.512 1.00 87.25 99 LYS A CA 1
ATOM 798 C C . LYS A 1 99 ? 6.282 8.663 6.887 1.00 87.25 99 LYS A C 1
ATOM 800 O O . LYS A 1 99 ? 6.040 8.877 8.071 1.00 87.25 99 LYS A O 1
ATOM 805 N N . ILE A 1 100 ? 5.583 9.235 5.904 1.00 86.69 100 ILE A N 1
ATOM 806 C CA . ILE A 1 100 ? 4.443 10.136 6.140 1.00 86.69 100 ILE A CA 1
ATOM 807 C C . ILE A 1 100 ? 3.359 9.427 6.958 1.00 86.69 100 ILE A C 1
ATOM 809 O O . ILE A 1 100 ? 2.889 9.983 7.949 1.00 86.69 100 ILE A O 1
ATOM 813 N N . TRP A 1 101 ? 2.998 8.193 6.594 1.00 86.56 101 TRP A N 1
ATOM 814 C CA . TRP A 1 101 ? 2.000 7.420 7.337 1.00 86.56 101 TRP A CA 1
ATOM 815 C C . TRP A 1 101 ? 2.466 7.049 8.743 1.00 86.56 101 TRP A C 1
ATOM 817 O O . TRP A 1 101 ? 1.700 7.202 9.692 1.00 86.56 101 TRP A O 1
ATOM 827 N N . GLN A 1 102 ? 3.716 6.607 8.903 1.00 88.19 102 GLN A N 1
ATOM 828 C CA . GLN A 1 102 ? 4.277 6.306 10.224 1.00 88.19 102 GLN A CA 1
ATOM 829 C C . GLN A 1 102 ? 4.245 7.536 11.138 1.00 88.19 102 GLN A C 1
ATOM 831 O O . GLN A 1 102 ? 3.734 7.455 12.254 1.00 88.19 102 GLN A O 1
ATOM 836 N N . ASN A 1 103 ? 4.705 8.685 10.639 1.00 86.88 103 ASN A N 1
ATOM 837 C CA . ASN A 1 103 ? 4.695 9.941 11.383 1.00 86.88 103 ASN A CA 1
ATOM 838 C C . ASN A 1 103 ? 3.272 10.400 11.713 1.00 86.88 103 ASN A C 1
ATOM 840 O O . ASN A 1 103 ? 3.033 10.912 12.801 1.00 86.88 103 ASN A O 1
ATOM 844 N N . PHE A 1 104 ? 2.323 10.220 10.791 1.00 86.31 104 PHE A N 1
ATOM 845 C CA . PHE A 1 104 ? 0.920 10.544 11.028 1.00 86.31 104 PHE A CA 1
ATOM 846 C C . PHE A 1 104 ? 0.348 9.717 12.185 1.00 86.31 104 PHE A C 1
ATOM 848 O O . PHE A 1 104 ? -0.173 10.298 13.132 1.00 86.31 104 PHE A O 1
ATOM 855 N N . PHE A 1 105 ? 0.508 8.389 12.158 1.00 87.88 105 PHE A N 1
ATOM 856 C CA . PHE A 1 105 ? 0.023 7.502 13.222 1.00 87.88 105 PHE A CA 1
ATOM 857 C C . PHE A 1 105 ? 0.679 7.788 14.575 1.00 87.88 105 PHE A C 1
ATOM 859 O O . PHE A 1 105 ? -0.013 7.815 15.593 1.00 87.88 105 PHE A O 1
ATOM 866 N N . GLN A 1 106 ? 1.984 8.077 14.582 1.00 89.62 106 GLN A N 1
ATOM 867 C CA . GLN A 1 106 ? 2.697 8.514 15.783 1.00 89.62 106 GLN A CA 1
ATOM 868 C C . GLN A 1 106 ? 2.152 9.842 16.318 1.00 89.62 106 GLN A C 1
ATOM 870 O O . GLN A 1 106 ? 1.880 9.947 17.510 1.00 89.62 106 GLN A O 1
ATOM 875 N N . ARG A 1 107 ? 1.938 10.834 15.443 1.00 87.62 107 ARG A N 1
ATOM 876 C CA . ARG A 1 107 ? 1.422 12.158 15.817 1.00 87.62 107 ARG A CA 1
ATOM 877 C C . ARG A 1 107 ? 0.037 12.083 16.455 1.00 87.62 107 ARG A C 1
ATOM 879 O O . ARG A 1 107 ? -0.218 12.805 17.410 1.00 87.62 107 ARG A O 1
ATOM 886 N N . ILE A 1 108 ? -0.842 11.219 15.947 1.00 87.12 108 ILE A N 1
ATOM 887 C CA . ILE A 1 108 ? -2.192 11.041 16.504 1.00 87.12 108 ILE A CA 1
ATOM 888 C C . ILE A 1 108 ? -2.257 10.002 17.636 1.00 87.12 108 ILE A C 1
ATOM 890 O O . ILE A 1 108 ? -3.330 9.791 18.193 1.00 87.12 108 ILE A O 1
ATOM 894 N N . GLY A 1 109 ? -1.146 9.329 17.961 1.00 89.25 109 GLY A N 1
ATOM 895 C CA . GLY A 1 109 ? -1.087 8.312 19.015 1.00 89.25 109 GLY A CA 1
ATOM 896 C C . GLY A 1 109 ? -1.956 7.075 18.756 1.00 89.25 109 GLY A C 1
ATOM 897 O O . GLY A 1 109 ? -2.459 6.477 19.705 1.00 89.25 109 GLY A O 1
ATOM 898 N N . ILE A 1 110 ? -2.175 6.700 17.489 1.00 89.12 110 ILE A N 1
ATOM 899 C CA . ILE A 1 110 ? -3.024 5.559 17.110 1.00 89.12 110 ILE A CA 1
ATOM 900 C C . ILE A 1 110 ? -2.193 4.465 16.452 1.00 89.12 110 ILE A C 1
ATOM 902 O O . ILE A 1 110 ? -1.497 4.706 15.467 1.00 89.12 110 ILE A O 1
ATOM 906 N N . GLU A 1 111 ? -2.359 3.232 16.926 1.00 91.12 111 GLU A N 1
ATOM 907 C CA . GLU A 1 111 ? -1.875 2.043 16.232 1.00 91.12 111 GLU A CA 1
ATOM 908 C C . GLU A 1 111 ? -2.953 1.515 15.262 1.00 91.12 111 GLU A C 1
ATOM 910 O O . GLU A 1 111 ? -4.041 1.127 15.698 1.00 91.12 111 GLU A O 1
ATOM 915 N N . PRO A 1 112 ? -2.709 1.517 13.938 1.00 93.12 112 PRO A N 1
ATOM 916 C CA . PRO A 1 112 ? -3.664 0.988 12.971 1.00 93.12 112 PRO A CA 1
ATOM 917 C C . PRO A 1 112 ? -3.647 -0.545 12.948 1.00 93.12 112 PRO A C 1
ATOM 919 O O . PRO A 1 112 ? -2.625 -1.175 13.217 1.00 93.12 112 PRO A O 1
ATOM 922 N N . PHE A 1 113 ? -4.735 -1.165 12.490 1.00 94.31 113 PHE A N 1
ATOM 923 C CA . PHE A 1 113 ? -4.717 -2.583 12.134 1.00 94.31 113 PHE A CA 1
ATOM 924 C C . PHE A 1 113 ? -3.857 -2.791 10.884 1.00 94.31 113 PHE A C 1
ATOM 926 O O . PHE A 1 113 ? -4.194 -2.321 9.792 1.00 94.31 113 PHE A O 1
ATOM 933 N N . ARG A 1 114 ? -2.715 -3.462 11.043 1.00 93.50 114 ARG A N 1
ATOM 934 C CA . ARG A 1 114 ? -1.702 -3.596 9.990 1.00 93.50 114 ARG A CA 1
ATOM 935 C C . ARG A 1 114 ? -1.927 -4.842 9.145 1.00 93.50 114 ARG A C 1
ATOM 937 O O . ARG A 1 114 ? -2.051 -5.944 9.668 1.00 93.50 114 ARG A O 1
ATOM 944 N N . ILE A 1 115 ? -1.881 -4.673 7.828 1.00 91.50 115 ILE A N 1
ATOM 945 C CA . ILE A 1 115 ? -2.013 -5.760 6.855 1.00 91.50 115 ILE A CA 1
ATOM 946 C C . ILE A 1 115 ? -0.775 -5.789 5.968 1.00 91.50 115 ILE A C 1
ATOM 948 O O . ILE A 1 115 ? -0.480 -4.821 5.268 1.00 91.50 115 ILE A O 1
ATOM 952 N N . GLU A 1 116 ? -0.077 -6.921 5.959 1.00 89.75 116 GLU A N 1
ATOM 953 C CA . GLU A 1 116 ? 0.955 -7.193 4.959 1.00 89.75 116 GLU A CA 1
ATOM 954 C C . GLU A 1 116 ? 0.288 -7.564 3.635 1.00 89.75 116 GLU A C 1
ATOM 956 O O . GLU A 1 116 ? -0.462 -8.539 3.558 1.00 89.75 116 GLU A O 1
ATOM 961 N N . TYR A 1 117 ? 0.585 -6.810 2.580 1.00 84.62 117 TYR A N 1
ATOM 962 C CA . TYR A 1 117 ? 0.054 -7.050 1.240 1.00 84.62 117 TYR A CA 1
ATOM 963 C C . TYR A 1 117 ? 0.325 -8.481 0.755 1.00 84.62 117 TYR A C 1
ATOM 965 O O . TYR A 1 117 ? -0.545 -9.115 0.163 1.00 84.62 117 TYR A O 1
ATOM 973 N N . GLU A 1 118 ? 1.512 -9.020 1.031 1.00 84.19 118 GLU A N 1
ATOM 974 C CA . GLU A 1 118 ? 1.875 -10.387 0.660 1.00 84.19 118 GLU A CA 1
ATOM 975 C C . GLU A 1 118 ? 0.991 -11.435 1.363 1.00 84.19 118 GLU A C 1
ATOM 977 O O . GLU A 1 118 ? 0.554 -12.392 0.723 1.00 84.19 118 GLU A O 1
ATOM 982 N N . LYS A 1 119 ? 0.647 -11.222 2.642 1.00 87.62 119 LYS A N 1
ATOM 983 C CA . LYS A 1 119 ? -0.293 -12.086 3.378 1.00 87.62 119 LYS A CA 1
ATOM 984 C C . LYS A 1 119 ? -1.725 -11.929 2.882 1.00 87.62 119 LYS A C 1
ATOM 986 O O . LYS A 1 119 ? -2.420 -12.929 2.742 1.00 87.62 119 LYS A O 1
ATOM 991 N N . LEU A 1 120 ? -2.139 -10.703 2.555 1.00 86.38 120 LEU A N 1
ATOM 992 C CA . LEU A 1 120 ? -3.431 -10.440 1.922 1.00 86.38 120 LEU A CA 1
ATOM 993 C C . LEU A 1 120 ? -3.560 -11.189 0.588 1.00 86.38 120 LEU A C 1
ATOM 995 O O . LEU A 1 120 ? -4.618 -11.735 0.299 1.00 86.38 120 LEU A O 1
ATOM 999 N N . CYS A 1 121 ? -2.495 -11.245 -0.213 1.00 82.25 121 CYS A N 1
ATOM 1000 C CA . CYS A 1 121 ? -2.496 -12.001 -1.466 1.00 82.25 121 CYS A CA 1
ATOM 1001 C C . CYS A 1 121 ? -2.536 -13.517 -1.235 1.00 82.25 121 CYS A C 1
ATOM 1003 O O . CYS A 1 121 ? -3.204 -14.222 -1.984 1.00 82.25 121 CYS A O 1
ATOM 1005 N N . ALA A 1 122 ? -1.825 -14.016 -0.220 1.00 86.50 122 ALA A N 1
ATOM 1006 C CA . ALA A 1 122 ? -1.756 -15.445 0.087 1.00 86.50 122 ALA A CA 1
ATOM 1007 C C . ALA A 1 122 ? -3.042 -15.986 0.736 1.00 86.50 122 ALA A C 1
ATOM 1009 O O . ALA A 1 122 ? -3.430 -17.122 0.486 1.00 86.50 122 ALA A O 1
ATOM 1010 N N . ASN A 1 123 ? -3.706 -15.179 1.567 1.00 88.50 123 ASN A N 1
ATOM 1011 C CA . ASN A 1 123 ? -4.945 -15.538 2.248 1.00 88.50 123 ASN A CA 1
ATOM 1012 C C . ASN A 1 123 ? -5.913 -14.350 2.253 1.00 88.50 123 ASN A C 1
ATOM 1014 O O . ASN A 1 123 ? -6.099 -13.669 3.268 1.00 88.50 123 ASN A O 1
ATOM 1018 N N . TYR A 1 124 ? -6.522 -14.098 1.095 1.00 85.94 124 TYR A N 1
ATOM 1019 C CA . TYR A 1 124 ? -7.447 -12.984 0.915 1.00 85.94 124 TYR A CA 1
ATOM 1020 C C . TYR A 1 124 ? -8.647 -13.083 1.856 1.00 85.94 124 TYR A C 1
ATOM 1022 O O . TYR A 1 124 ? -8.874 -12.179 2.656 1.00 85.94 124 TYR A O 1
ATOM 1030 N N . GLU A 1 125 ? -9.381 -14.197 1.813 1.00 89.12 125 GLU A N 1
ATOM 1031 C CA . GLU A 1 125 ? -10.597 -14.367 2.610 1.00 89.12 125 GLU A CA 1
ATOM 1032 C C . GLU A 1 125 ? -10.319 -14.259 4.114 1.00 89.12 125 GLU A C 1
ATOM 1034 O O . GLU A 1 125 ? -11.014 -13.515 4.808 1.00 89.12 125 GLU A O 1
ATOM 1039 N N . GLY A 1 126 ? -9.283 -14.938 4.617 1.00 90.75 126 GLY A N 1
ATOM 1040 C CA . GLY A 1 126 ? -8.918 -1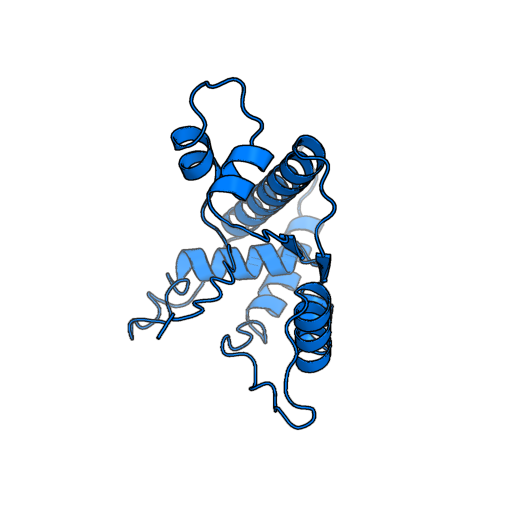4.863 6.031 1.00 90.75 126 GLY A CA 1
ATOM 1041 C C . GLY A 1 126 ? -8.524 -13.450 6.458 1.00 90.75 126 GLY A C 1
ATOM 1042 O O . GLY A 1 126 ? -8.940 -12.989 7.520 1.00 90.75 126 GLY A O 1
ATOM 1043 N N . THR A 1 127 ? -7.797 -12.721 5.605 1.00 91.00 127 THR A N 1
ATOM 1044 C CA . THR A 1 127 ? -7.423 -11.328 5.884 1.00 91.00 127 THR A CA 1
ATOM 1045 C C . THR A 1 127 ? -8.647 -10.411 5.902 1.00 91.00 127 THR A C 1
ATOM 1047 O O . THR A 1 127 ? -8.772 -9.585 6.803 1.00 91.00 127 THR A O 1
ATOM 1050 N N . ILE A 1 128 ? -9.583 -10.564 4.957 1.00 90.56 128 ILE A N 1
ATOM 1051 C CA . ILE A 1 128 ? -10.829 -9.781 4.936 1.00 90.56 128 ILE A CA 1
ATOM 1052 C C . ILE A 1 128 ? -11.677 -10.061 6.180 1.00 90.56 128 ILE A C 1
ATOM 1054 O O . ILE A 1 128 ? -12.181 -9.118 6.785 1.00 90.56 128 ILE A O 1
ATOM 1058 N N . ARG A 1 129 ? -11.797 -11.322 6.610 1.00 90.56 129 ARG A N 1
ATOM 1059 C CA . ARG A 1 129 ? -12.505 -11.671 7.853 1.00 90.56 129 ARG A CA 1
ATOM 1060 C C . ARG A 1 129 ? -11.867 -11.005 9.074 1.00 90.56 129 ARG A C 1
ATOM 1062 O O . ARG A 1 129 ? -12.575 -10.344 9.822 1.00 90.56 129 ARG A O 1
ATOM 1069 N N . ALA A 1 130 ? -10.540 -11.054 9.198 1.00 92.12 130 ALA A N 1
ATOM 1070 C CA . ALA A 1 130 ? -9.826 -10.385 10.287 1.00 92.12 130 ALA A CA 1
ATOM 1071 C C . ALA A 1 130 ? -10.053 -8.859 10.304 1.00 92.12 130 ALA A C 1
ATOM 1073 O O . ALA A 1 130 ? -10.211 -8.264 11.370 1.00 92.12 130 ALA A O 1
ATOM 1074 N N . VAL A 1 131 ? -10.121 -8.219 9.129 1.00 91.12 131 VAL A N 1
ATOM 1075 C CA . VAL A 1 131 ? -10.475 -6.794 9.021 1.00 91.12 131 VAL A CA 1
ATOM 1076 C C . VAL A 1 131 ? -11.901 -6.538 9.492 1.00 91.12 131 VAL A C 1
ATOM 1078 O O . VAL A 1 131 ? -12.131 -5.587 10.230 1.00 91.12 131 VAL A O 1
ATOM 1081 N N . LEU A 1 132 ? -12.863 -7.366 9.090 1.00 90.81 132 LEU A N 1
ATOM 1082 C CA . LEU A 1 132 ? -14.258 -7.211 9.503 1.00 90.81 132 LEU A CA 1
ATOM 1083 C C . LEU A 1 132 ? -14.427 -7.398 11.015 1.00 90.81 132 LEU A C 1
ATOM 1085 O O . LEU A 1 132 ? -15.131 -6.609 11.645 1.00 90.81 132 LEU A O 1
ATOM 1089 N N . ASP A 1 133 ? -13.714 -8.356 11.606 1.00 91.94 133 ASP A N 1
ATOM 1090 C CA . ASP A 1 133 ? -13.686 -8.579 13.054 1.00 91.94 133 ASP A CA 1
ATOM 1091 C C . ASP A 1 133 ? -13.065 -7.390 13.806 1.00 91.94 133 ASP A C 1
ATOM 1093 O O . ASP A 1 133 ? -13.575 -6.964 14.852 1.00 91.94 133 ASP A O 1
ATOM 1097 N N . PHE A 1 134 ? -11.990 -6.806 13.262 1.00 91.62 134 PHE A N 1
ATOM 1098 C CA . PHE A 1 134 ? -11.407 -5.564 13.773 1.00 91.62 134 PHE A CA 1
ATOM 1099 C C . PHE A 1 134 ? -12.409 -4.404 13.691 1.00 91.62 134 PHE A C 1
ATOM 1101 O O . PHE A 1 134 ? -12.580 -3.671 14.667 1.00 91.62 134 PHE A O 1
ATOM 1108 N N . LEU A 1 135 ? -13.122 -4.286 12.566 1.00 89.00 135 LEU A N 1
ATOM 1109 C CA . LEU A 1 135 ? -14.141 -3.262 12.325 1.00 89.00 135 LEU A CA 1
ATOM 1110 C C . LEU A 1 135 ? -15.468 -3.504 13.067 1.00 89.00 135 LEU A C 1
ATOM 1112 O O . LEU A 1 135 ? -16.388 -2.692 12.964 1.00 89.00 135 LEU A O 1
ATOM 1116 N N . LYS A 1 136 ? -15.594 -4.618 13.803 1.00 90.12 136 LYS A N 1
ATOM 1117 C CA . LYS A 1 136 ? -16.829 -5.042 14.490 1.00 90.12 136 LYS A CA 1
ATOM 1118 C C . LYS A 1 136 ? -18.027 -5.171 13.542 1.00 90.12 136 LYS A C 1
ATOM 1120 O O . LYS A 1 136 ? -19.164 -4.874 13.907 1.00 90.12 136 LYS A O 1
ATOM 1125 N N . ILE A 1 137 ? -17.768 -5.630 12.318 1.00 87.12 137 ILE A N 1
ATOM 1126 C CA . ILE A 1 137 ? -18.784 -5.891 11.299 1.00 87.12 137 ILE A CA 1
ATOM 1127 C C . ILE A 1 137 ? -19.063 -7.390 11.268 1.00 87.12 137 ILE A C 1
ATOM 1129 O O . ILE A 1 137 ? -18.277 -8.172 10.738 1.00 87.12 137 ILE A O 1
ATOM 1133 N N . SER A 1 138 ? -20.215 -7.789 11.798 1.00 84.75 138 SER A N 1
ATOM 1134 C CA . SER A 1 138 ? -20.649 -9.183 11.755 1.00 84.75 138 SER A CA 1
ATOM 1135 C C . SER A 1 138 ? -21.164 -9.551 10.367 1.00 84.75 138 SER A C 1
ATOM 1137 O O . SER A 1 138 ? -22.097 -8.931 9.853 1.00 84.75 138 SER A O 1
ATOM 1139 N N . LEU A 1 139 ? -20.599 -10.605 9.783 1.00 79.00 139 LEU A N 1
ATOM 1140 C CA . LEU A 1 139 ? -21.174 -11.270 8.619 1.00 79.00 139 LEU A CA 1
ATOM 1141 C C . LEU A 1 139 ? -21.955 -12.517 9.049 1.00 79.00 139 LEU A C 1
ATOM 1143 O O . LEU A 1 139 ? -21.517 -13.226 9.956 1.00 79.00 139 LEU A O 1
ATOM 1147 N N . PRO A 1 140 ? -23.066 -12.854 8.369 1.00 83.38 140 PRO A N 1
ATOM 1148 C CA . PRO A 1 140 ? -23.694 -14.160 8.521 1.00 83.38 140 PRO A CA 1
ATOM 1149 C C . PRO A 1 140 ? -22.664 -15.290 8.314 1.00 83.38 140 PRO A C 1
ATOM 1151 O O . PRO A 1 140 ? -21.861 -15.188 7.378 1.00 83.38 140 PRO A O 1
ATOM 1154 N N . PRO A 1 141 ? -22.701 -16.387 9.099 1.00 68.00 141 PRO A N 1
ATOM 1155 C CA . PRO A 1 141 ? -21.651 -17.417 9.115 1.00 68.00 141 PRO A CA 1
ATOM 1156 C C . PRO A 1 141 ? -21.307 -18.039 7.753 1.00 68.00 141 PRO A C 1
ATOM 1158 O O . PRO A 1 141 ? -20.202 -18.528 7.552 1.00 68.00 141 PRO A O 1
ATOM 1161 N N . ARG A 1 142 ? -22.246 -18.018 6.800 1.00 77.81 142 ARG A N 1
ATOM 1162 C CA . ARG A 1 142 ? -22.097 -18.610 5.458 1.00 77.81 142 ARG A CA 1
ATOM 1163 C C . ARG A 1 142 ? -21.854 -17.582 4.353 1.00 77.81 142 ARG A C 1
ATOM 1165 O O . ARG A 1 142 ? -21.946 -17.915 3.173 1.00 77.81 142 ARG A O 1
ATOM 1172 N N . THR A 1 143 ? -21.566 -16.335 4.716 1.00 83.00 143 THR A N 1
ATOM 1173 C CA . THR A 1 143 ? -21.279 -15.284 3.736 1.00 83.00 143 THR A CA 1
ATOM 1174 C C . THR A 1 143 ? -19.960 -15.595 3.048 1.00 83.00 143 THR A C 1
ATOM 1176 O O . THR A 1 143 ? -18.917 -15.681 3.705 1.00 83.00 143 THR A O 1
ATOM 1179 N N . ARG A 1 144 ? -20.013 -15.774 1.726 1.00 81.38 144 ARG A N 1
ATOM 1180 C CA . ARG A 1 144 ? -18.824 -15.949 0.895 1.00 81.38 144 ARG A CA 1
ATOM 1181 C C . ARG A 1 144 ? -18.198 -14.589 0.632 1.00 81.38 144 ARG A C 1
ATOM 1183 O O . ARG A 1 144 ? -18.879 -13.674 0.171 1.00 81.38 144 ARG A O 1
ATOM 1190 N N . ILE A 1 145 ? -16.905 -14.472 0.908 1.00 81.31 145 ILE A N 1
ATOM 1191 C CA . ILE A 1 145 ? -16.116 -13.335 0.446 1.00 81.31 145 ILE A CA 1
ATOM 1192 C C . ILE A 1 145 ? -15.802 -13.594 -1.030 1.00 81.31 145 ILE A C 1
ATOM 1194 O O . ILE A 1 145 ? -15.231 -14.628 -1.371 1.00 81.31 145 ILE A O 1
ATOM 1198 N N . GLY A 1 146 ? -16.246 -12.697 -1.913 1.00 77.62 146 GLY A N 1
ATOM 1199 C CA . GLY A 1 146 ? -15.950 -12.796 -3.343 1.00 77.62 146 GLY A CA 1
ATOM 1200 C C . GLY A 1 146 ? -14.442 -12.707 -3.618 1.00 77.62 146 GLY A C 1
ATOM 1201 O O . GLY A 1 146 ? -13.697 -12.229 -2.763 1.00 77.62 146 GLY A O 1
ATOM 1202 N N . PRO A 1 147 ? -13.967 -13.152 -4.793 1.00 72.06 147 PRO A N 1
ATOM 1203 C CA . PRO A 1 147 ? -12.557 -13.032 -5.147 1.00 72.06 147 PRO A CA 1
ATOM 1204 C C . PRO A 1 147 ? -12.116 -11.555 -5.205 1.00 72.06 147 PRO A C 1
ATOM 1206 O O . PRO A 1 147 ? -12.957 -10.667 -5.388 1.00 72.06 147 PRO A O 1
ATOM 1209 N N . PRO A 1 148 ? -10.806 -11.266 -5.086 1.00 69.31 148 PRO A N 1
ATOM 1210 C CA . PRO A 1 148 ? -10.290 -9.908 -5.216 1.00 69.31 148 PRO A CA 1
ATOM 1211 C C . PRO A 1 148 ? -10.718 -9.275 -6.547 1.00 69.31 148 PRO A C 1
ATOM 1213 O O . PRO A 1 148 ? -10.458 -9.826 -7.613 1.00 69.31 148 PRO A O 1
ATOM 1216 N N . VAL A 1 149 ? -11.339 -8.093 -6.492 1.00 61.06 149 VAL A N 1
ATOM 1217 C CA . VAL A 1 149 ? -11.771 -7.349 -7.696 1.00 61.06 149 VAL A CA 1
ATOM 1218 C C . VAL A 1 149 ? -10.568 -6.833 -8.496 1.00 61.06 149 VAL A C 1
ATOM 1220 O O . VAL A 1 149 ? -10.627 -6.703 -9.716 1.00 61.06 149 VAL A O 1
ATOM 1223 N N . THR A 1 150 ? -9.451 -6.565 -7.818 1.00 55.59 150 THR A N 1
ATOM 1224 C CA . THR A 1 150 ? -8.203 -6.159 -8.465 1.00 55.59 150 THR A CA 1
ATOM 1225 C C . THR A 1 150 ? -7.394 -7.399 -8.822 1.00 55.59 150 THR A C 1
ATOM 1227 O O . THR A 1 150 ? -6.807 -8.041 -7.951 1.00 55.59 150 THR A O 1
ATOM 1230 N N . ILE A 1 151 ? -7.346 -7.721 -10.114 1.00 49.16 151 ILE A N 1
ATOM 1231 C CA . ILE A 1 151 ? -6.505 -8.795 -10.645 1.00 49.16 151 ILE A CA 1
ATOM 1232 C C . ILE A 1 151 ? -5.036 -8.417 -10.424 1.00 49.16 151 ILE A C 1
ATOM 1234 O O . ILE A 1 151 ? -4.592 -7.316 -10.761 1.00 49.16 151 ILE A O 1
ATOM 1238 N N . LYS A 1 152 ? -4.279 -9.342 -9.833 1.00 53.00 152 LYS A N 1
ATOM 1239 C CA . LYS A 1 152 ? -2.840 -9.241 -9.594 1.00 53.00 152 LYS A CA 1
ATOM 1240 C C . LYS A 1 152 ? -2.115 -9.075 -10.938 1.00 53.00 152 LYS A C 1
ATOM 1242 O O . LYS A 1 152 ? -1.895 -10.037 -11.654 1.00 53.00 152 LYS A O 1
ATOM 1247 N N . GLN A 1 153 ? -1.720 -7.854 -11.294 1.00 48.28 153 GLN A N 1
ATOM 1248 C CA . GLN A 1 153 ? -1.035 -7.575 -12.567 1.00 48.28 153 GLN A CA 1
ATOM 1249 C C . GLN A 1 153 ? 0.439 -8.046 -12.602 1.00 48.28 153 GLN A C 1
ATOM 1251 O O . GLN A 1 153 ? 1.215 -7.545 -13.418 1.00 48.28 153 GLN A O 1
ATOM 1256 N N . SER A 1 154 ? 0.887 -8.913 -11.686 1.00 55.62 154 SER A N 1
ATOM 1257 C CA . SER A 1 154 ? 2.312 -9.018 -11.333 1.00 55.62 154 SER A CA 1
ATOM 1258 C C . SER A 1 154 ? 3.146 -10.052 -12.078 1.00 55.62 154 SER A C 1
ATOM 1260 O O . SER A 1 154 ? 4.329 -10.150 -11.775 1.00 55.62 154 SER A O 1
ATOM 1262 N N . ASP A 1 155 ? 2.595 -10.846 -12.986 1.00 58.41 155 ASP A N 1
ATOM 1263 C CA . ASP A 1 155 ? 3.103 -12.221 -12.995 1.00 58.41 155 ASP A CA 1
ATOM 1264 C C . ASP A 1 155 ? 4.333 -12.504 -13.875 1.00 58.41 155 ASP A C 1
ATOM 1266 O O . ASP A 1 155 ? 5.046 -13.447 -13.558 1.00 58.41 155 ASP A O 1
ATOM 1270 N N . GLU A 1 156 ? 4.717 -11.651 -14.838 1.00 57.44 156 GLU A N 1
ATOM 1271 C CA . GLU A 1 156 ? 5.920 -11.931 -15.664 1.00 57.44 156 GLU A CA 1
ATOM 1272 C C . GLU A 1 156 ? 6.812 -10.706 -15.921 1.00 57.44 156 GLU A C 1
ATOM 1274 O O . GLU A 1 156 ? 7.984 -10.692 -15.542 1.00 57.44 156 GLU A O 1
ATOM 1279 N N . ILE A 1 157 ? 6.254 -9.617 -16.466 1.00 66.12 157 ILE A N 1
ATOM 1280 C CA . ILE A 1 157 ? 7.012 -8.388 -16.787 1.00 66.12 157 ILE A CA 1
ATOM 1281 C C . ILE A 1 157 ? 7.711 -7.816 -15.543 1.00 66.12 157 ILE A C 1
ATOM 1283 O O . ILE A 1 157 ? 8.849 -7.356 -15.605 1.00 66.12 157 ILE A O 1
ATOM 1287 N N . SER A 1 158 ? 7.043 -7.867 -14.387 1.00 69.94 158 SER A N 1
ATOM 1288 C CA . SER A 1 158 ? 7.606 -7.360 -13.135 1.00 69.94 158 SER A CA 1
ATOM 1289 C C . SER A 1 158 ? 8.759 -8.214 -12.601 1.00 69.94 158 SER A C 1
ATOM 1291 O O . SER A 1 158 ? 9.634 -7.651 -11.954 1.00 69.94 158 SER A O 1
ATOM 1293 N N . GLY A 1 159 ? 8.792 -9.521 -12.883 1.00 80.19 159 GLY A N 1
ATOM 1294 C CA . GLY A 1 159 ? 9.909 -10.392 -12.500 1.00 80.19 159 GLY A CA 1
ATOM 1295 C C . GLY A 1 159 ? 11.158 -10.112 -13.334 1.00 80.19 159 GLY A C 1
ATOM 1296 O O . GLY A 1 159 ? 12.225 -9.870 -12.779 1.00 80.19 159 GLY A O 1
ATOM 1297 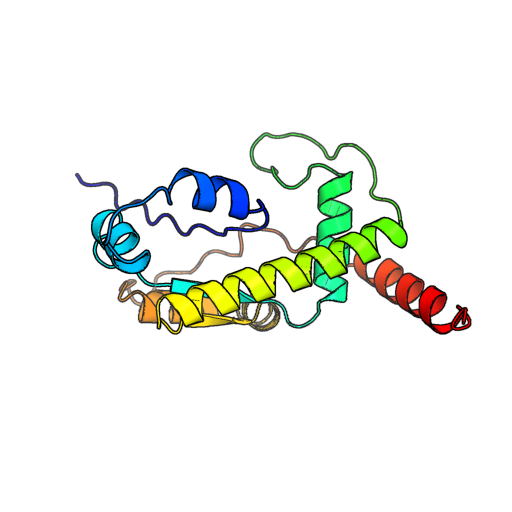N N . ALA A 1 160 ? 11.001 -10.022 -14.659 1.00 84.31 160 ALA A N 1
ATOM 1298 C CA . ALA A 1 160 ? 12.103 -9.689 -15.563 1.00 84.31 160 ALA A CA 1
ATOM 1299 C C . ALA A 1 160 ? 12.706 -8.305 -15.261 1.00 84.31 160 ALA A C 1
ATOM 1301 O O . ALA A 1 160 ? 13.921 -8.116 -15.306 1.00 84.31 160 ALA A O 1
ATOM 1302 N N . TRP A 1 161 ? 11.865 -7.323 -14.920 1.00 88.94 161 TRP A N 1
ATOM 1303 C CA . TRP A 1 161 ? 12.342 -5.997 -14.523 1.00 88.94 161 TRP A CA 1
ATOM 1304 C C . TRP A 1 161 ? 13.034 -6.001 -13.159 1.00 88.94 161 TRP A C 1
ATOM 1306 O O . TRP A 1 161 ? 13.997 -5.265 -12.984 1.00 88.94 161 TRP A O 1
ATOM 1316 N N . GLU A 1 162 ? 12.557 -6.802 -12.201 1.00 90.19 162 GLU A N 1
ATOM 1317 C CA . GLU A 1 162 ? 13.196 -6.960 -10.888 1.00 90.19 162 GLU A CA 1
ATOM 1318 C C . GLU A 1 162 ? 14.622 -7.497 -11.047 1.00 90.19 162 GLU A C 1
ATOM 1320 O O . GLU A 1 162 ? 15.566 -6.874 -10.562 1.00 90.19 162 GLU A O 1
ATOM 1325 N N . GLU A 1 163 ? 14.791 -8.585 -11.800 1.00 90.19 163 GLU A N 1
ATOM 1326 C CA . GLU A 1 163 ? 16.103 -9.176 -12.076 1.00 90.19 163 GLU A CA 1
ATOM 1327 C C . GLU A 1 163 ? 17.025 -8.198 -12.815 1.00 90.19 163 GLU A C 1
ATOM 1329 O O . GLU A 1 163 ? 18.161 -7.964 -12.393 1.00 90.19 163 GLU A O 1
ATOM 1334 N N . ARG A 1 164 ? 16.521 -7.568 -13.884 1.00 91.50 164 ARG A N 1
ATOM 1335 C CA . ARG A 1 164 ? 17.288 -6.591 -14.663 1.00 91.50 164 ARG A CA 1
ATOM 1336 C C . ARG A 1 164 ? 17.738 -5.405 -13.809 1.00 91.50 164 ARG A C 1
ATOM 1338 O O . ARG A 1 164 ? 18.905 -5.027 -13.872 1.00 91.50 164 ARG A O 1
ATOM 1345 N N . PHE A 1 165 ? 16.840 -4.840 -13.002 1.00 91.88 165 PHE A N 1
ATOM 1346 C CA . PHE A 1 165 ? 17.149 -3.705 -12.133 1.00 91.88 165 PHE A CA 1
ATOM 1347 C C . PHE A 1 165 ? 18.240 -4.051 -11.117 1.00 91.88 165 PHE A C 1
ATOM 1349 O O . PHE A 1 165 ? 19.179 -3.278 -10.935 1.00 91.88 165 PHE A O 1
ATOM 1356 N N . LEU A 1 166 ? 18.146 -5.223 -10.480 1.00 91.25 166 LEU A N 1
ATOM 1357 C CA . LEU A 1 166 ? 19.161 -5.679 -9.531 1.00 91.25 166 LEU A CA 1
ATOM 1358 C C . LEU A 1 166 ? 20.513 -5.883 -10.221 1.00 91.25 166 LEU A C 1
ATOM 1360 O O . LEU A 1 166 ? 21.521 -5.391 -9.722 1.00 91.25 166 LEU A O 1
ATOM 1364 N N . LYS A 1 167 ? 20.536 -6.514 -11.401 1.00 91.56 167 LYS A N 1
ATOM 1365 C CA . LYS A 1 167 ? 21.770 -6.722 -12.171 1.00 91.56 167 LYS A CA 1
ATOM 1366 C C . LYS A 1 167 ? 22.447 -5.404 -12.554 1.00 91.56 167 LYS A C 1
ATOM 1368 O O . LYS A 1 167 ? 23.655 -5.269 -12.365 1.00 91.56 167 LYS A O 1
ATOM 1373 N N . GLU A 1 168 ? 21.690 -4.428 -13.058 1.00 90.50 168 GLU A N 1
ATOM 1374 C CA . GLU A 1 168 ? 22.231 -3.113 -13.435 1.00 90.50 168 GLU A CA 1
ATOM 1375 C C . GLU A 1 168 ? 22.802 -2.363 -12.219 1.00 90.50 168 GLU A C 1
ATOM 1377 O O . GLU A 1 168 ? 23.861 -1.748 -12.321 1.00 90.50 168 GLU A O 1
ATOM 1382 N N . ARG A 1 169 ? 22.170 -2.470 -11.040 1.00 85.56 169 ARG A N 1
ATOM 1383 C CA . ARG A 1 169 ? 22.637 -1.799 -9.812 1.00 85.56 169 ARG A CA 1
ATOM 1384 C C . ARG A 1 169 ? 23.793 -2.504 -9.114 1.00 85.56 169 ARG A C 1
ATOM 1386 O O . ARG A 1 169 ? 24.627 -1.825 -8.531 1.00 85.56 169 ARG A O 1
ATOM 1393 N N . SER A 1 170 ? 23.883 -3.828 -9.200 1.00 78.56 170 SER A N 1
ATOM 1394 C CA . SER A 1 170 ? 25.050 -4.576 -8.716 1.00 78.56 170 SER A CA 1
ATOM 1395 C C . SER A 1 170 ? 26.282 -4.398 -9.610 1.00 78.56 170 SER A C 1
ATOM 1397 O O . SER A 1 170 ? 27.397 -4.596 -9.140 1.00 78.56 170 SER A O 1
ATOM 1399 N N . SER A 1 171 ? 26.090 -4.026 -10.881 1.00 68.62 171 SER A N 1
ATOM 1400 C CA . SER A 1 171 ? 27.178 -3.818 -11.853 1.00 68.62 171 SER A CA 1
ATOM 1401 C C . SER A 1 171 ? 27.632 -2.357 -11.958 1.00 68.62 171 SER A C 1
ATOM 1403 O O . SER A 1 171 ? 28.625 -2.074 -12.626 1.00 68.62 171 SER A O 1
ATOM 1405 N N . ALA A 1 172 ? 26.915 -1.421 -11.330 1.00 56.62 172 ALA A N 1
ATOM 1406 C CA . ALA A 1 172 ? 27.305 -0.021 -11.279 1.00 56.62 172 ALA A CA 1
ATOM 1407 C C . ALA A 1 172 ? 28.402 0.159 -10.211 1.00 56.62 172 ALA A C 1
ATOM 1409 O O . ALA A 1 172 ? 28.133 -0.097 -9.034 1.00 56.62 172 ALA A O 1
ATOM 1410 N N . PRO A 1 173 ? 29.630 0.589 -10.562 1.00 43.41 173 PRO A N 1
ATOM 1411 C CA . PRO A 1 173 ? 30.601 0.969 -9.546 1.00 43.41 173 PRO A CA 1
ATOM 1412 C C . PRO A 1 173 ? 30.044 2.158 -8.756 1.00 43.41 173 PRO A C 1
ATOM 1414 O O . PRO A 1 173 ? 29.450 3.068 -9.338 1.00 43.41 173 PRO A O 1
ATOM 1417 N N . ALA A 1 174 ? 30.226 2.141 -7.432 1.00 42.38 174 ALA A N 1
ATOM 1418 C CA . ALA A 1 174 ? 29.967 3.295 -6.582 1.00 42.38 174 ALA A CA 1
ATOM 1419 C C . ALA A 1 174 ? 30.808 4.466 -7.109 1.00 42.38 174 ALA A C 1
ATOM 1421 O O . ALA A 1 174 ? 32.025 4.483 -6.936 1.00 42.38 174 ALA A O 1
ATOM 1422 N N . GLN A 1 175 ? 30.179 5.390 -7.832 1.00 35.00 175 GLN A N 1
ATOM 1423 C CA . GLN A 1 175 ? 30.833 6.632 -8.215 1.00 35.00 175 GLN A CA 1
ATOM 1424 C C . GLN A 1 175 ? 30.967 7.469 -6.942 1.00 35.00 175 GLN A C 1
ATOM 1426 O O . GLN A 1 175 ? 29.967 7.791 -6.299 1.00 35.00 175 GLN A O 1
ATOM 1431 N N . ILE A 1 176 ? 32.232 7.663 -6.567 1.00 33.41 176 ILE A N 1
ATOM 1432 C CA . ILE A 1 176 ? 32.751 8.441 -5.437 1.00 33.41 176 ILE A 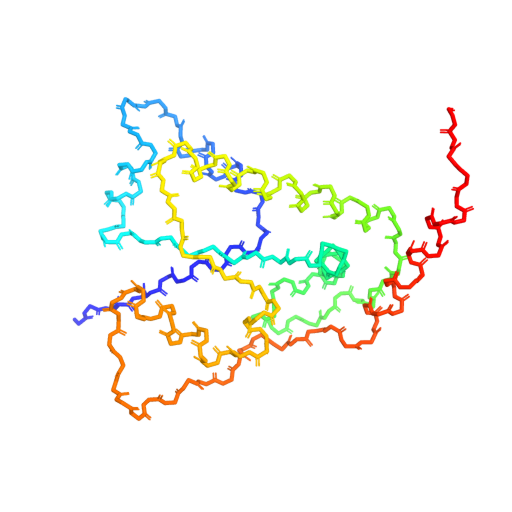CA 1
ATOM 1433 C C . ILE A 1 176 ? 32.401 9.916 -5.621 1.00 33.41 176 ILE A C 1
ATOM 1435 O O . ILE A 1 176 ? 32.546 10.400 -6.767 1.00 33.41 176 ILE A O 1
#

Sequence (176 aa):
MRRNTLSILLMIMRPMSAVLSIAFSDTGTSDLDLLRNAFPRLQFVHVFRRNKLRQALSKARAVQTDLWKVKDGRTARGEPRFDPELIERCLKESAEQEKIWQNFFQRIGIEPFRIEYEKLCANYEGTIRAVLDFLKISLPPRTRIGPPVTIKQSDEISGAWEERFLKERSSAPAQI